Protein AF-A0A450Y4H3-F1 (afdb_monomer_lite)

Structure (mmCIF, N/CA/C/O backbone):
data_AF-A0A450Y4H3-F1
#
_entry.id   AF-A0A450Y4H3-F1
#
loop_
_atom_site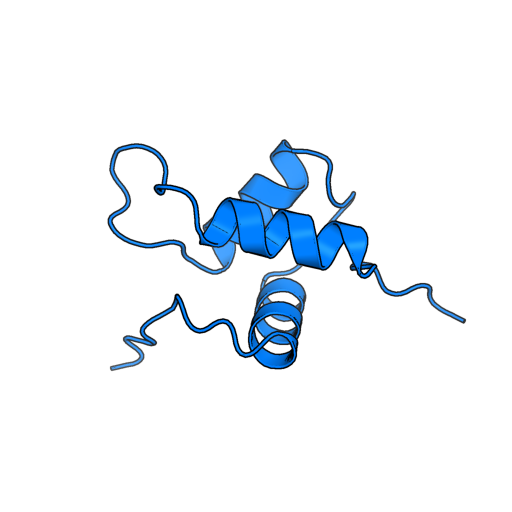.group_PDB
_atom_site.id
_atom_site.type_symbol
_atom_site.label_atom_id
_atom_site.label_alt_id
_atom_site.label_comp_id
_atom_site.label_asym_id
_atom_site.label_entity_id
_atom_site.label_seq_id
_atom_site.pdbx_PDB_ins_code
_atom_site.Cartn_x
_atom_site.Cartn_y
_atom_site.Cartn_z
_atom_site.occupancy
_atom_site.B_iso_or_equiv
_atom_site.auth_seq_id
_atom_site.auth_comp_id
_atom_site.auth_asym_id
_atom_site.auth_atom_id
_atom_site.pdbx_PDB_model_num
ATOM 1 N N . PRO A 1 1 ? 15.316 -17.703 -13.043 1.00 42.66 1 PRO A N 1
ATOM 2 C CA . PRO A 1 1 ? 15.072 -16.281 -12.703 1.00 42.66 1 PRO A CA 1
ATOM 3 C C . PRO A 1 1 ? 13.591 -16.055 -12.368 1.00 42.66 1 PRO A C 1
ATOM 5 O O . PRO A 1 1 ? 12.751 -16.066 -13.257 1.00 42.66 1 PRO A O 1
ATOM 8 N N . ILE A 1 2 ? 13.269 -15.931 -11.080 1.00 52.00 2 ILE A N 1
ATOM 9 C CA . ILE A 1 2 ? 11.934 -15.510 -10.633 1.00 52.00 2 ILE A CA 1
ATOM 10 C C . ILE A 1 2 ? 11.781 -14.026 -10.962 1.00 52.00 2 ILE A C 1
ATOM 12 O O . ILE A 1 2 ? 12.522 -13.202 -10.423 1.00 52.00 2 ILE A O 1
ATOM 16 N N . ALA A 1 3 ? 10.875 -13.699 -11.884 1.00 59.84 3 ALA A N 1
ATOM 17 C CA . ALA A 1 3 ? 10.526 -12.314 -12.160 1.00 59.84 3 ALA A CA 1
ATOM 18 C C . ALA A 1 3 ? 10.020 -11.667 -10.857 1.00 59.84 3 ALA A C 1
ATOM 20 O O . ALA A 1 3 ? 9.274 -12.307 -10.106 1.00 59.84 3 ALA A O 1
ATOM 21 N N . PRO A 1 4 ? 10.461 -10.445 -10.526 1.00 64.88 4 PRO A N 1
ATOM 22 C CA . PRO A 1 4 ? 9.962 -9.758 -9.349 1.00 64.88 4 PRO A CA 1
ATOM 23 C C . PRO A 1 4 ? 8.448 -9.563 -9.491 1.00 64.88 4 PRO A C 1
ATOM 25 O O . PRO A 1 4 ? 7.968 -9.027 -10.477 1.00 64.88 4 PRO A O 1
ATOM 28 N N . ILE A 1 5 ? 7.687 -9.997 -8.485 1.00 67.75 5 ILE A N 1
ATOM 29 C CA . ILE A 1 5 ? 6.216 -9.878 -8.464 1.00 67.75 5 ILE A CA 1
ATOM 30 C C . ILE A 1 5 ? 5.781 -8.406 -8.628 1.00 67.75 5 ILE A C 1
ATOM 32 O O . ILE A 1 5 ? 4.750 -8.115 -9.237 1.00 67.75 5 ILE A O 1
ATOM 36 N N . LEU A 1 6 ? 6.609 -7.484 -8.126 1.00 68.44 6 LEU A N 1
ATOM 37 C CA . LEU A 1 6 ? 6.493 -6.037 -8.273 1.00 68.44 6 LEU A CA 1
ATOM 38 C C . LEU A 1 6 ? 7.572 -5.505 -9.225 1.00 68.44 6 LEU A C 1
ATOM 40 O O . LEU A 1 6 ? 8.723 -5.313 -8.833 1.00 68.44 6 LEU A O 1
ATOM 44 N N . ASP A 1 7 ? 7.171 -5.273 -10.469 1.00 74.31 7 ASP A N 1
ATOM 45 C CA . ASP A 1 7 ? 7.912 -4.506 -11.468 1.00 74.31 7 ASP A CA 1
ATOM 46 C C . ASP A 1 7 ? 7.757 -2.999 -11.219 1.00 74.31 7 ASP A C 1
ATOM 48 O O . ASP A 1 7 ? 6.802 -2.569 -10.570 1.00 74.31 7 ASP A O 1
ATOM 52 N N . GLY A 1 8 ? 8.659 -2.176 -11.764 1.00 76.50 8 GLY A N 1
ATOM 53 C CA . GLY A 1 8 ? 8.673 -0.725 -11.525 1.00 76.50 8 GLY A CA 1
ATOM 54 C C . GLY A 1 8 ? 7.340 -0.016 -11.818 1.00 76.50 8 GLY A C 1
ATOM 55 O O . GLY A 1 8 ? 6.963 0.908 -11.100 1.00 76.50 8 GLY A O 1
ATOM 56 N N . GLU A 1 9 ? 6.570 -0.489 -12.803 1.00 81.62 9 GLU A N 1
ATOM 57 C CA . GLU A 1 9 ? 5.217 0.016 -13.088 1.00 81.62 9 GLU A CA 1
ATOM 58 C C . GLU A 1 9 ? 4.225 -0.289 -11.956 1.00 81.62 9 GLU A C 1
ATOM 60 O O . GLU A 1 9 ? 3.430 0.567 -11.561 1.00 81.62 9 GLU A O 1
ATOM 65 N N . LYS A 1 10 ? 4.302 -1.491 -11.378 1.00 81.12 10 LYS A N 1
ATOM 66 C CA . LYS A 1 10 ? 3.487 -1.902 -10.229 1.00 81.12 10 LYS A CA 1
ATOM 67 C C . LYS A 1 10 ? 3.908 -1.146 -8.966 1.00 81.12 10 LYS A C 1
ATOM 69 O O . LYS A 1 10 ? 3.048 -0.771 -8.173 1.00 81.12 10 LYS A O 1
ATOM 74 N N . GLU A 1 11 ? 5.207 -0.869 -8.797 1.00 81.25 11 GLU A N 1
ATOM 75 C CA . GLU A 1 11 ? 5.721 -0.027 -7.703 1.00 81.25 11 GLU A CA 1
ATOM 76 C C . GLU A 1 11 ? 5.141 1.397 -7.806 1.00 81.25 11 GLU A C 1
ATOM 78 O O . GLU A 1 11 ? 4.663 1.946 -6.813 1.00 81.25 11 GLU A O 1
ATOM 83 N N . ALA A 1 12 ? 5.091 1.968 -9.014 1.00 84.06 12 ALA A N 1
ATOM 84 C CA . ALA A 1 12 ? 4.487 3.278 -9.256 1.00 84.06 12 ALA A CA 1
ATOM 85 C C . ALA A 1 12 ? 2.975 3.295 -8.975 1.00 84.06 12 ALA A C 1
ATOM 87 O O . ALA A 1 12 ? 2.468 4.250 -8.384 1.00 84.06 12 ALA A O 1
ATOM 88 N N . ARG A 1 13 ? 2.248 2.229 -9.341 1.00 83.19 13 ARG A N 1
ATOM 89 C CA . ARG A 1 13 ? 0.821 2.080 -9.007 1.00 83.19 13 ARG A CA 1
ATOM 90 C C . ARG A 1 13 ? 0.592 1.986 -7.500 1.00 83.19 13 ARG A C 1
ATOM 92 O O . ARG A 1 13 ? -0.278 2.683 -6.990 1.00 83.19 13 ARG A O 1
ATOM 99 N N . LEU A 1 14 ? 1.408 1.207 -6.786 1.00 81.69 14 LEU A N 1
ATOM 100 C CA . LEU A 1 14 ? 1.376 1.129 -5.321 1.00 81.69 14 LEU A CA 1
ATOM 101 C C . LEU A 1 14 ? 1.578 2.508 -4.686 1.00 81.69 14 LEU A C 1
ATOM 103 O O . LEU A 1 14 ? 0.836 2.874 -3.780 1.00 81.69 14 LEU A O 1
ATOM 107 N N . LEU A 1 15 ? 2.545 3.289 -5.171 1.00 78.94 15 LEU A N 1
ATOM 108 C CA . LEU A 1 15 ? 2.795 4.645 -4.679 1.00 78.94 15 LEU A CA 1
ATOM 109 C C . LEU A 1 15 ? 1.617 5.582 -4.952 1.00 78.94 15 LEU A C 1
ATOM 111 O O . LEU A 1 15 ? 1.260 6.380 -4.093 1.00 78.94 15 LEU A O 1
ATOM 115 N N . GLN A 1 16 ? 0.992 5.473 -6.123 1.00 84.06 16 GLN A N 1
ATOM 116 C CA . GLN A 1 16 ? -0.172 6.276 -6.497 1.00 84.06 16 GLN A CA 1
ATOM 117 C C . GLN A 1 16 ? -1.376 5.990 -5.586 1.00 84.06 16 GLN A C 1
ATOM 119 O O . GLN A 1 16 ? -2.031 6.925 -5.130 1.00 84.06 16 GLN A O 1
ATOM 124 N N . ILE A 1 17 ? -1.615 4.716 -5.261 1.00 81.00 17 ILE A N 1
ATOM 125 C CA . ILE A 1 17 ? -2.634 4.286 -4.292 1.00 81.00 17 ILE A CA 1
ATOM 126 C C . ILE A 1 17 ? -2.287 4.816 -2.897 1.00 81.00 17 ILE A C 1
ATOM 128 O O . ILE A 1 17 ? -3.105 5.477 -2.269 1.00 81.00 17 ILE A O 1
ATOM 132 N N . ALA A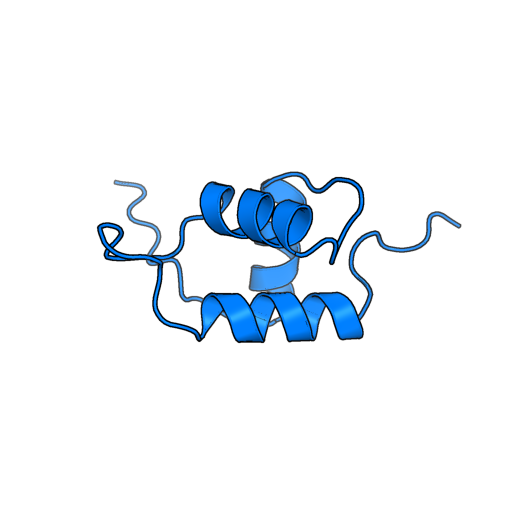 1 18 ? -1.048 4.609 -2.443 1.00 76.81 18 ALA A N 1
ATOM 133 C CA . ALA A 1 18 ? -0.599 5.038 -1.121 1.00 76.81 18 ALA A CA 1
ATOM 134 C C . ALA A 1 18 ? -0.591 6.570 -0.941 1.00 76.81 18 ALA A C 1
ATOM 136 O O . ALA A 1 18 ? -0.720 7.053 0.182 1.00 76.81 18 ALA A O 1
ATOM 137 N N . CYS A 1 19 ? -0.430 7.328 -2.028 1.00 75.19 19 CYS A N 1
ATOM 138 C CA . CYS A 1 19 ? -0.526 8.790 -2.055 1.00 75.19 19 CYS A CA 1
ATOM 139 C C . CYS A 1 19 ? -1.984 9.283 -2.170 1.00 75.19 19 CYS A C 1
ATOM 141 O O . CYS A 1 19 ? -2.269 10.452 -1.916 1.00 75.19 19 CYS A O 1
ATOM 143 N N . SER A 1 20 ? -2.916 8.403 -2.543 1.00 74.62 20 SER A N 1
ATOM 144 C CA . SER A 1 20 ? -4.341 8.722 -2.626 1.00 74.62 20 SER A CA 1
ATOM 145 C C . SER A 1 20 ? -5.016 8.640 -1.257 1.00 74.62 20 SER A C 1
ATOM 147 O O . SER A 1 20 ? -4.494 8.048 -0.309 1.00 74.62 20 SER A O 1
ATOM 149 N N . GLN A 1 21 ? -6.197 9.250 -1.141 1.00 68.00 21 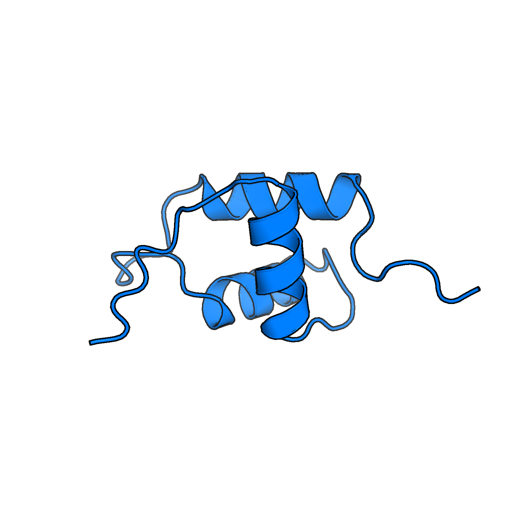GLN A N 1
ATOM 150 C CA . GLN A 1 21 ? -6.969 9.225 0.098 1.00 68.00 21 GLN A CA 1
ATOM 151 C C . GLN A 1 21 ? -7.438 7.790 0.401 1.00 68.00 21 GLN A C 1
ATOM 153 O O . GLN A 1 21 ? -8.060 7.174 -0.467 1.00 68.00 21 GLN A O 1
ATOM 158 N N . PRO A 1 22 ? -7.163 7.248 1.601 1.00 70.62 22 PRO A N 1
ATOM 159 C CA . PRO A 1 22 ? -7.695 5.951 2.000 1.00 70.62 22 PRO A CA 1
ATOM 160 C C . PRO A 1 22 ? -9.231 5.983 2.011 1.00 70.62 22 PRO A C 1
ATOM 162 O O . PRO A 1 22 ? -9.840 6.975 2.423 1.00 70.62 22 PRO A O 1
ATOM 165 N N . LEU A 1 23 ? -9.852 4.899 1.531 1.00 59.44 23 LEU A N 1
ATOM 166 C CA . LEU A 1 23 ? -11.306 4.785 1.400 1.00 59.44 23 LEU A CA 1
ATOM 167 C C . LEU A 1 23 ? -12.004 5.043 2.749 1.00 59.44 23 LEU A C 1
ATOM 169 O O . LEU A 1 23 ? -11.508 4.64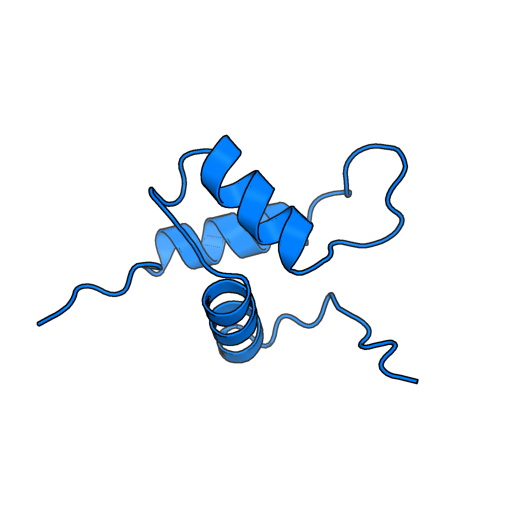6 3.809 1.00 59.44 23 LEU A O 1
ATOM 173 N N . GLN A 1 24 ? -13.143 5.749 2.687 1.00 48.47 24 GLN A N 1
ATOM 174 C CA . GLN A 1 24 ? -13.883 6.298 3.828 1.00 48.47 24 GLN A CA 1
ATOM 175 C C . GLN A 1 24 ? -13.888 5.381 5.062 1.00 48.47 24 GLN A C 1
ATOM 177 O O . GLN A 1 24 ? -14.441 4.286 5.040 1.00 48.47 24 GLN A O 1
ATOM 182 N N . GLY A 1 25 ? -13.313 5.880 6.159 1.00 60.31 25 GLY A N 1
ATOM 183 C CA . GLY A 1 25 ? -13.295 5.208 7.462 1.00 60.31 25 GLY A CA 1
ATOM 184 C C . GLY A 1 25 ? -11.902 4.800 7.943 1.00 60.31 25 GLY A C 1
ATOM 185 O O . GLY A 1 25 ? -11.719 4.603 9.142 1.00 60.31 25 GLY A O 1
ATOM 186 N N . CYS A 1 26 ? -10.899 4.752 7.059 1.00 61.28 26 CYS A N 1
ATOM 187 C CA . CYS A 1 26 ? -9.505 4.534 7.447 1.00 61.28 26 CYS A CA 1
ATOM 188 C C . CYS A 1 26 ? -8.726 5.851 7.417 1.00 61.28 26 CYS A C 1
ATOM 190 O O . CYS A 1 26 ? -8.589 6.472 6.373 1.00 61.28 26 CYS A O 1
ATOM 192 N N . ALA A 1 27 ? -8.168 6.274 8.552 1.00 66.12 27 ALA A N 1
ATOM 193 C CA . ALA A 1 27 ? -7.334 7.478 8.602 1.00 66.12 27 ALA A CA 1
ATOM 194 C C . ALA A 1 27 ? -5.962 7.293 7.917 1.00 66.12 27 ALA A C 1
ATOM 196 O O . ALA A 1 27 ? -5.291 8.280 7.625 1.00 66.12 27 ALA A O 1
ATOM 197 N N . LYS A 1 28 ? -5.516 6.043 7.705 1.00 70.12 28 LYS A N 1
ATOM 198 C CA . LYS A 1 28 ? -4.167 5.701 7.223 1.00 70.12 28 LYS A CA 1
ATOM 199 C C . LYS A 1 28 ? -4.192 4.433 6.358 1.00 70.12 28 LYS A C 1
ATOM 201 O O . LYS A 1 28 ? -4.950 3.507 6.650 1.00 70.12 28 LYS A O 1
ATOM 206 N N . TRP A 1 29 ? -3.321 4.359 5.349 1.00 80.12 29 TRP A N 1
ATOM 207 C CA . TRP A 1 29 ? -3.056 3.121 4.607 1.00 80.12 29 TRP A CA 1
ATOM 208 C C . TRP A 1 29 ? -2.293 2.127 5.488 1.00 80.12 29 TRP A C 1
ATOM 210 O O . TRP A 1 29 ? -1.193 2.417 5.957 1.00 80.12 29 TRP A O 1
ATOM 220 N N . THR A 1 30 ? -2.853 0.936 5.697 1.00 79.00 30 THR A N 1
ATOM 221 C CA . THR A 1 30 ? -2.129 -0.177 6.329 1.00 79.00 30 THR A CA 1
ATOM 222 C C . THR A 1 30 ? -1.525 -1.091 5.264 1.00 79.00 30 THR A C 1
ATOM 224 O O . THR A 1 30 ? -2.005 -1.148 4.133 1.00 79.00 30 THR A O 1
ATOM 227 N N . LEU A 1 31 ? -0.485 -1.857 5.624 1.00 80.81 31 LEU A N 1
ATOM 228 C CA . LEU A 1 31 ? 0.129 -2.844 4.718 1.00 80.81 31 LEU A CA 1
ATOM 229 C C . LEU A 1 31 ? -0.888 -3.848 4.160 1.00 80.81 31 LEU A C 1
ATOM 231 O O . LEU A 1 31 ? -0.730 -4.318 3.038 1.00 80.81 31 LEU A O 1
ATOM 235 N N . GLN A 1 32 ? -1.898 -4.196 4.960 1.00 81.69 32 GLN A N 1
ATOM 236 C CA . GLN A 1 32 ? -2.933 -5.144 4.569 1.00 81.69 32 GLN A CA 1
ATOM 237 C C . GLN A 1 32 ? -3.923 -4.512 3.588 1.00 81.69 32 GLN A C 1
ATOM 239 O O . GLN A 1 32 ? -4.219 -5.142 2.582 1.00 81.69 32 GLN A O 1
ATOM 244 N N . LEU A 1 33 ? -4.338 -3.258 3.815 1.00 83.12 33 LEU A N 1
ATOM 245 C CA . LEU A 1 33 ? -5.181 -2.518 2.868 1.00 83.12 33 LEU A CA 1
ATOM 246 C C . LEU A 1 33 ? -4.475 -2.314 1.526 1.00 83.12 33 LEU A C 1
ATOM 248 O O . LEU A 1 33 ? -5.066 -2.536 0.484 1.00 83.12 33 LEU A O 1
ATOM 252 N N . LEU A 1 34 ? -3.195 -1.932 1.547 1.00 82.94 34 LEU A N 1
ATOM 253 C CA . LEU A 1 34 ? -2.412 -1.765 0.321 1.00 82.94 34 LEU A CA 1
ATOM 254 C C . LEU A 1 34 ? -2.273 -3.085 -0.445 1.00 82.94 34 LEU A C 1
ATOM 256 O O . LEU A 1 34 ? -2.328 -3.086 -1.668 1.00 82.94 34 LEU A O 1
ATOM 260 N N . ALA A 1 35 ? -2.085 -4.207 0.255 1.00 84.19 35 ALA A N 1
ATOM 261 C CA . ALA A 1 35 ? -2.023 -5.520 -0.382 1.00 84.19 35 ALA A CA 1
ATOM 262 C C . ALA A 1 35 ? -3.366 -5.905 -1.022 1.00 84.19 35 ALA A C 1
ATOM 264 O O . ALA A 1 35 ? -3.383 -6.353 -2.165 1.00 84.19 35 ALA A O 1
ATOM 265 N N . ASP A 1 36 ? -4.465 -5.705 -0.298 1.00 84.75 36 ASP A N 1
ATOM 266 C CA . ASP A 1 36 ? -5.817 -6.030 -0.754 1.00 84.75 36 ASP A CA 1
ATOM 267 C C . ASP A 1 36 ? -6.248 -5.153 -1.939 1.00 84.75 36 ASP A C 1
ATOM 269 O O . ASP A 1 36 ? -6.722 -5.660 -2.952 1.00 84.75 36 ASP A O 1
ATOM 273 N N . GLU A 1 37 ? -5.962 -3.852 -1.876 1.00 84.44 37 GLU A N 1
ATOM 274 C CA . GLU A 1 37 ? -6.237 -2.896 -2.952 1.00 84.44 37 GLU A CA 1
ATOM 275 C C . GLU A 1 37 ? -5.424 -3.224 -4.215 1.00 84.44 37 GLU A C 1
ATOM 277 O O . GLU A 1 37 ? -5.936 -3.153 -5.328 1.00 84.44 37 GLU A O 1
ATOM 282 N N . LEU A 1 38 ? -4.162 -3.647 -4.076 1.00 84.00 38 LEU A N 1
ATOM 283 C CA . LEU A 1 38 ? -3.340 -4.054 -5.221 1.00 84.00 38 LEU A CA 1
ATOM 284 C C . LEU A 1 38 ? -3.875 -5.303 -5.930 1.00 84.00 38 LEU A C 1
ATOM 286 O O . LEU A 1 38 ? -3.761 -5.397 -7.154 1.00 84.00 38 LEU A O 1
ATOM 290 N N . VAL A 1 39 ? -4.436 -6.250 -5.177 1.00 86.31 39 VAL A N 1
ATOM 291 C CA . VAL A 1 39 ? -5.094 -7.438 -5.741 1.00 86.31 39 VAL A CA 1
ATOM 292 C C . VAL A 1 39 ? -6.435 -7.046 -6.364 1.00 86.31 39 VAL A C 1
ATOM 294 O O . VAL A 1 39 ? -6.720 -7.434 -7.494 1.00 86.31 39 VAL A O 1
ATOM 297 N N . THR A 1 40 ? -7.217 -6.208 -5.682 1.00 85.88 40 THR A N 1
ATOM 298 C CA . THR A 1 40 ? -8.513 -5.694 -6.154 1.00 85.88 40 THR A CA 1
ATOM 299 C C . THR A 1 40 ? -8.372 -4.944 -7.478 1.00 85.88 40 THR A C 1
ATOM 301 O O . THR A 1 40 ? -9.091 -5.213 -8.441 1.00 85.88 40 THR A O 1
ATOM 304 N N . LEU A 1 41 ? -7.371 -4.069 -7.581 1.00 84.56 41 LEU A N 1
ATOM 305 C CA . LEU A 1 41 ? -7.037 -3.330 -8.799 1.00 84.56 41 LEU A CA 1
ATOM 306 C C . LEU A 1 41 ? -6.300 -4.182 -9.848 1.00 84.56 41 LEU A C 1
ATOM 308 O O . LEU A 1 41 ? -5.898 -3.647 -10.880 1.00 84.56 41 LEU A O 1
ATOM 312 N N . ASN A 1 42 ? -6.120 -5.488 -9.609 1.00 81.44 42 ASN A N 1
ATOM 313 C CA . ASN A 1 42 ? -5.425 -6.430 -10.494 1.00 81.44 42 ASN A CA 1
ATOM 314 C C . ASN A 1 42 ? -4.005 -5.970 -10.886 1.00 81.44 42 ASN A C 1
ATOM 316 O O . ASN A 1 42 ? -3.491 -6.303 -11.952 1.00 81.44 42 ASN A O 1
ATOM 320 N N . VAL A 1 43 ? -3.338 -5.208 -10.012 1.00 82.06 43 VAL A N 1
ATOM 321 C CA . VAL A 1 43 ? -1.945 -4.769 -10.211 1.00 82.06 43 VAL A CA 1
ATOM 322 C C . VAL A 1 43 ? -0.984 -5.952 -10.035 1.00 82.06 43 VAL A C 1
ATOM 324 O O . VAL A 1 43 ? 0.084 -6.003 -10.649 1.00 82.06 43 VAL A O 1
ATOM 327 N N . VAL A 1 44 ? -1.368 -6.914 -9.193 1.00 79.12 44 VAL A N 1
ATOM 328 C CA . VAL A 1 44 ? -0.640 -8.152 -8.890 1.00 79.12 44 VAL A CA 1
ATOM 329 C C . VAL A 1 44 ? -1.626 -9.309 -8.739 1.00 79.12 44 VAL A C 1
ATOM 331 O O . VAL A 1 44 ? -2.680 -9.143 -8.134 1.00 79.12 44 VAL A O 1
ATOM 334 N N . GLU A 1 45 ? -1.264 -10.495 -9.233 1.00 77.62 45 GLU A N 1
ATOM 335 C CA . GLU A 1 45 ? -2.098 -11.703 -9.096 1.00 77.62 45 GLU A CA 1
ATOM 336 C C . GLU A 1 45 ? -2.187 -12.185 -7.642 1.00 77.62 45 GLU A C 1
ATOM 338 O O . GLU A 1 45 ? -3.191 -12.749 -7.217 1.00 77.62 45 GLU A O 1
ATOM 343 N N . SER A 1 46 ? -1.125 -11.986 -6.859 1.00 76.38 46 SER A N 1
ATOM 344 C CA . SER A 1 46 ? -1.070 -12.317 -5.434 1.00 76.38 46 SER A CA 1
ATOM 345 C C . SER A 1 46 ? 0.103 -11.595 -4.784 1.00 76.38 46 SER A C 1
ATOM 347 O O . SER A 1 46 ? 1.236 -11.671 -5.266 1.00 76.38 46 SER A O 1
ATOM 349 N N . ILE A 1 47 ? -0.141 -10.911 -3.668 1.00 80.94 47 ILE A N 1
ATOM 350 C CA . ILE A 1 47 ? 0.912 -10.211 -2.935 1.00 80.94 47 ILE A CA 1
ATOM 351 C C . ILE A 1 47 ? 0.785 -10.400 -1.428 1.00 80.94 47 ILE A C 1
ATOM 353 O O . ILE A 1 47 ? -0.280 -10.260 -0.835 1.00 80.94 47 ILE A O 1
ATOM 357 N N . SER A 1 48 ? 1.918 -10.678 -0.789 1.00 80.19 48 SER A N 1
ATOM 358 C CA . SER A 1 48 ? 2.022 -10.716 0.667 1.00 80.19 48 SER A CA 1
ATOM 359 C C . SER A 1 48 ? 2.334 -9.333 1.231 1.00 80.19 48 SER A C 1
ATOM 361 O O . SER A 1 48 ? 3.128 -8.578 0.666 1.00 80.19 48 SER A O 1
ATOM 363 N N . LYS A 1 49 ? 1.831 -9.048 2.438 1.00 79.69 49 LYS A N 1
ATOM 364 C CA . LYS A 1 49 ? 2.158 -7.836 3.220 1.00 79.69 49 LYS A CA 1
ATOM 365 C C . LYS A 1 49 ? 3.664 -7.536 3.313 1.00 79.69 49 LYS A C 1
ATOM 367 O O . LYS A 1 49 ? 4.070 -6.379 3.317 1.00 79.69 49 LYS A O 1
ATOM 372 N N . GLN A 1 50 ? 4.506 -8.574 3.354 1.00 82.00 50 GLN A N 1
ATOM 373 C CA . GLN A 1 50 ? 5.966 -8.427 3.392 1.00 82.00 50 GLN A CA 1
ATOM 374 C C . GLN A 1 50 ? 6.543 -7.881 2.080 1.00 82.00 50 GLN A C 1
ATOM 376 O O . GLN A 1 50 ? 7.512 -7.125 2.108 1.00 82.00 50 GLN A O 1
ATOM 381 N N . THR A 1 51 ? 5.942 -8.222 0.939 1.00 82.50 51 THR A N 1
ATOM 382 C CA . THR A 1 51 ? 6.334 -7.689 -0.370 1.00 82.50 51 THR A CA 1
ATOM 383 C C . THR A 1 51 ? 5.996 -6.205 -0.452 1.00 82.50 51 THR A C 1
ATOM 385 O O . THR A 1 51 ? 6.867 -5.415 -0.801 1.00 82.50 51 THR A O 1
ATOM 388 N N . VAL A 1 52 ? 4.790 -5.812 -0.021 1.00 82.50 52 VAL A N 1
ATOM 389 C CA . VAL A 1 52 ? 4.378 -4.399 0.083 1.00 82.50 52 VAL A CA 1
ATOM 390 C C . VAL A 1 52 ? 5.346 -3.615 0.971 1.00 82.50 52 VAL A C 1
ATOM 392 O O . VAL A 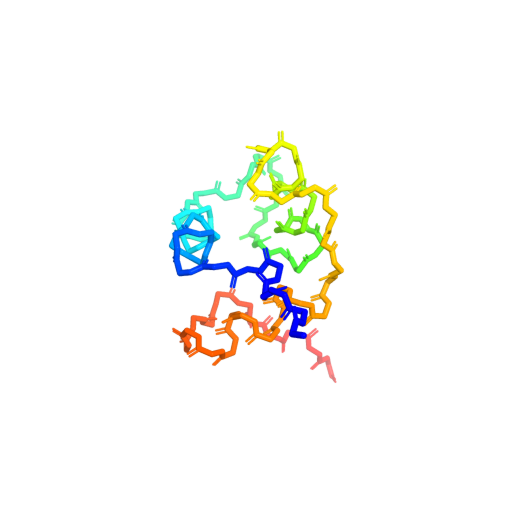1 52 ? 5.850 -2.572 0.565 1.00 82.50 52 VAL A O 1
ATOM 395 N N . MET A 1 53 ? 5.682 -4.148 2.151 1.00 80.69 53 MET A N 1
ATOM 396 C CA . MET A 1 53 ? 6.645 -3.526 3.066 1.00 80.69 53 MET A CA 1
ATOM 397 C C . MET A 1 53 ? 8.029 -3.356 2.426 1.00 80.69 53 MET A C 1
ATOM 399 O O . MET A 1 53 ? 8.647 -2.299 2.551 1.00 80.69 53 MET A O 1
ATOM 403 N N . ARG A 1 54 ? 8.531 -4.386 1.734 1.00 81.06 54 ARG A N 1
ATOM 404 C CA . ARG A 1 54 ? 9.836 -4.337 1.062 1.00 81.06 54 ARG A CA 1
ATOM 405 C C . ARG A 1 54 ? 9.849 -3.300 -0.060 1.00 81.06 54 ARG A C 1
ATOM 407 O O . ARG A 1 54 ? 10.837 -2.581 -0.185 1.00 81.06 54 ARG A O 1
ATOM 414 N N . THR A 1 55 ? 8.770 -3.210 -0.834 1.00 79.94 55 THR A N 1
ATOM 415 C CA . THR A 1 55 ? 8.602 -2.202 -1.886 1.00 79.94 55 THR A CA 1
ATOM 416 C C . THR A 1 55 ? 8.567 -0.797 -1.307 1.00 79.94 55 THR A C 1
ATOM 418 O O . THR A 1 55 ? 9.378 0.024 -1.716 1.00 79.94 55 THR A O 1
ATOM 421 N N . LEU A 1 56 ? 7.731 -0.538 -0.296 1.00 78.50 56 LEU A N 1
ATOM 422 C CA . LEU A 1 56 ? 7.665 0.769 0.370 1.00 78.50 56 LEU A CA 1
ATOM 423 C C . LEU A 1 56 ? 9.030 1.205 0.921 1.00 78.50 56 LEU A C 1
ATOM 425 O O . LEU A 1 56 ? 9.451 2.348 0.735 1.00 78.50 56 LEU A O 1
ATOM 429 N N . LYS A 1 57 ? 9.767 0.267 1.535 1.00 76.94 57 LYS A N 1
ATOM 430 C CA . LYS A 1 57 ? 11.126 0.508 2.039 1.00 76.94 57 LYS A CA 1
ATOM 431 C C . LYS A 1 57 ? 12.111 0.838 0.915 1.00 76.94 57 LYS A C 1
ATOM 433 O O . LYS A 1 57 ? 12.963 1.702 1.090 1.00 76.94 57 LYS A O 1
ATOM 438 N N . LYS A 1 58 ? 12.007 0.165 -0.234 1.00 78.81 58 LYS A N 1
ATOM 439 C CA . LYS A 1 58 ? 12.848 0.424 -1.412 1.00 78.81 58 LYS A CA 1
ATOM 440 C C . LYS A 1 58 ? 12.558 1.798 -2.020 1.00 78.81 58 LYS A C 1
ATOM 442 O O . LYS A 1 58 ? 13.490 2.491 -2.414 1.00 78.81 58 LYS A O 1
ATOM 447 N N . THR A 1 59 ? 11.296 2.213 -2.052 1.00 69.06 59 THR A N 1
ATOM 448 C CA . THR A 1 59 ? 10.872 3.506 -2.606 1.00 69.06 59 THR A CA 1
ATOM 449 C C . THR A 1 59 ? 11.020 4.671 -1.621 1.00 69.06 59 THR A C 1
ATOM 451 O O . THR A 1 59 ? 10.606 5.777 -1.951 1.00 69.06 59 THR A O 1
ATOM 454 N N . ASN A 1 60 ? 11.593 4.450 -0.424 1.00 66.19 60 ASN A N 1
ATOM 455 C CA . ASN A 1 60 ? 11.664 5.429 0.677 1.00 66.19 60 ASN A CA 1
ATOM 456 C C . ASN A 1 60 ? 10.310 6.095 0.987 1.00 66.19 60 ASN A C 1
ATOM 458 O O . ASN A 1 60 ? 10.248 7.208 1.509 1.00 66.19 60 ASN A O 1
ATOM 462 N N . PHE A 1 61 ? 9.209 5.418 0.660 1.00 65.31 61 PHE A N 1
ATOM 463 C CA . PHE A 1 61 ? 7.878 5.959 0.857 1.00 65.31 61 PHE A CA 1
ATOM 464 C C . PHE A 1 61 ? 7.412 5.494 2.225 1.00 65.31 61 PHE A C 1
ATOM 466 O O . PHE A 1 61 ? 7.156 4.307 2.431 1.00 65.31 61 PHE A O 1
ATOM 473 N N . ASN A 1 62 ? 7.343 6.433 3.167 1.00 56.25 62 ASN A N 1
ATOM 474 C CA . ASN A 1 62 ? 6.981 6.159 4.550 1.00 56.25 62 ASN A CA 1
ATOM 475 C C . ASN A 1 62 ? 5.615 6.795 4.893 1.00 56.25 62 ASN A C 1
ATOM 477 O O . ASN A 1 62 ? 5.565 7.747 5.664 1.00 56.25 62 ASN A O 1
ATOM 481 N N . PRO A 1 63 ? 4.490 6.315 4.321 1.00 58.66 63 PRO A N 1
ATOM 482 C CA . PRO A 1 63 ? 3.152 6.745 4.731 1.00 58.66 63 PRO A CA 1
ATOM 483 C C . PRO A 1 63 ? 2.685 6.009 5.998 1.00 58.66 63 PRO A C 1
ATOM 485 O O . PRO A 1 63 ? 1.671 6.361 6.596 1.00 58.66 63 PRO A O 1
ATOM 488 N N . ILE A 1 64 ? 3.416 4.968 6.406 1.00 52.97 64 ILE A N 1
ATOM 489 C CA . ILE A 1 64 ? 3.109 4.151 7.572 1.00 52.97 64 ILE A CA 1
ATOM 490 C C . ILE A 1 64 ? 3.934 4.706 8.729 1.00 52.97 64 ILE A C 1
ATOM 492 O O . ILE A 1 64 ? 5.064 4.277 8.955 1.00 52.97 64 ILE A O 1
ATOM 496 N N . GLU A 1 65 ? 3.382 5.679 9.458 1.00 47.31 65 GLU A N 1
ATOM 497 C CA . GLU A 1 65 ? 3.803 5.891 10.843 1.00 47.31 65 GLU A CA 1
ATOM 498 C C . GLU A 1 65 ? 3.637 4.551 11.556 1.00 47.31 65 GLU A C 1
ATOM 500 O O . GLU A 1 65 ? 2.523 4.105 11.847 1.00 47.31 65 GLU A O 1
ATOM 505 N N . ALA A 1 66 ? 4.756 3.866 11.760 1.00 46.22 66 ALA A N 1
ATOM 506 C CA . ALA A 1 66 ? 4.817 2.658 12.543 1.00 46.22 66 ALA A CA 1
ATOM 507 C C . ALA A 1 66 ? 4.482 3.023 13.994 1.00 46.22 66 ALA A C 1
ATOM 509 O O . ALA A 1 66 ? 5.373 3.263 14.797 1.00 46.22 66 ALA A O 1
ATOM 510 N N . ASN A 1 67 ? 3.194 3.030 14.344 1.00 43.88 67 ASN A N 1
ATOM 511 C CA . ASN A 1 67 ? 2.769 2.788 15.718 1.00 43.88 67 ASN A CA 1
ATOM 512 C C . ASN A 1 67 ? 2.963 1.292 16.007 1.00 43.88 67 ASN A C 1
ATOM 514 O O . ASN A 1 67 ? 2.011 0.517 16.092 1.00 43.88 67 ASN A O 1
ATOM 518 N N . ILE A 1 68 ? 4.227 0.883 16.067 1.00 46.62 68 ILE A N 1
ATOM 519 C CA . ILE A 1 68 ? 4.641 -0.250 16.879 1.00 46.62 68 ILE A CA 1
ATOM 520 C C . ILE A 1 68 ? 4.948 0.399 18.227 1.00 46.62 68 ILE A C 1
ATOM 522 O O . ILE A 1 68 ? 5.860 1.220 18.299 1.00 46.62 68 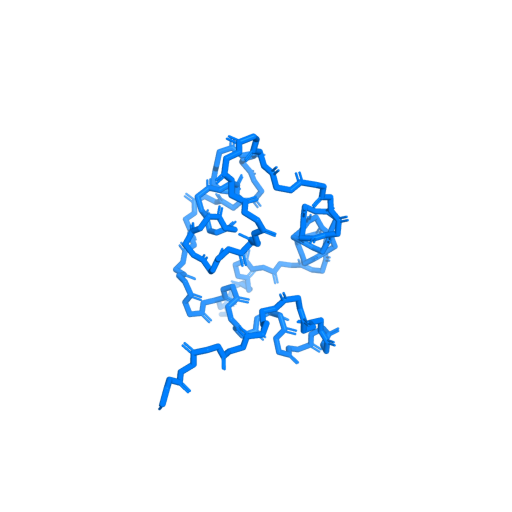ILE A O 1
ATOM 526 N N . GLY A 1 69 ? 4.071 0.152 19.204 1.00 34.78 69 GLY A N 1
ATOM 527 C CA . GLY A 1 69 ? 4.175 0.712 20.553 1.00 34.78 69 GLY A CA 1
ATOM 528 C C . GLY A 1 69 ? 5.420 0.273 21.309 1.00 34.78 69 GLY A C 1
ATOM 529 O O . GLY A 1 69 ? 6.133 -0.637 20.826 1.00 34.78 69 GLY A O 1
#

pLDDT: mean 72.52, std 12.78, range [34.78, 86.31]

Sequence (69 aa):
PIAPILDGEKEARLLQIACSQPLQGCAKWTLQLLADELVTLNVVESISKQTVMRTLKKTNFNPIEANIG

Secondary structure (DSSP, 8-state):
----SS-HHHHHHHHHHHHSPPPTT-SS--HHHHHHHHHHTTS-S---HHHHHHHHHHTT---------

Foldseek 3Di:
DPDQQDDPVLLVVLVVVQPDCDPPPDNADDLVNSQVVCCVVVSGVHDDSVSSVVSCVVVVPPSDPPPPD

Organism: NCBI:txid2126335

Radius of gyration: 11.79 Å; chains: 1; bounding box: 29×26×34 Å